Protein AF-A0A0P0EVQ6-F1 (afdb_monomer_lite)

Structure (mmCIF, N/CA/C/O backbone):
data_AF-A0A0P0EVQ6-F1
#
_entry.id   AF-A0A0P0EVQ6-F1
#
loop_
_atom_site.group_PDB
_atom_site.id
_atom_site.type_symbol
_atom_site.label_atom_id
_atom_site.label_alt_id
_atom_site.label_comp_id
_atom_site.label_asym_id
_atom_site.label_entity_id
_atom_site.label_seq_id
_atom_site.pdbx_PDB_ins_code
_atom_site.Cartn_x
_atom_site.Cartn_y
_atom_site.Cartn_z
_atom_site.occupancy
_atom_site.B_iso_or_equiv
_atom_site.auth_seq_id
_atom_site.auth_comp_id
_atom_site.auth_asym_id
_atom_site.auth_atom_id
_atom_site.pdbx_PDB_model_num
ATOM 1 N N . MET A 1 1 ? 13.769 9.951 -9.838 1.00 62.09 1 MET A N 1
ATOM 2 C CA . MET A 1 1 ? 12.570 9.197 -10.276 1.00 62.09 1 MET A CA 1
ATOM 3 C C . MET A 1 1 ? 11.984 8.370 -9.133 1.00 62.09 1 MET A C 1
ATOM 5 O O . MET A 1 1 ? 10.805 8.534 -8.866 1.00 62.09 1 MET A O 1
ATOM 9 N N . ILE A 1 2 ? 12.808 7.611 -8.394 1.00 65.62 2 ILE A N 1
ATOM 10 C CA . ILE A 1 2 ? 12.421 6.884 -7.163 1.00 65.62 2 ILE A CA 1
ATOM 11 C C . ILE A 1 2 ? 11.727 7.783 -6.128 1.00 65.62 2 ILE A C 1
ATOM 13 O O . ILE A 1 2 ? 10.673 7.409 -5.633 1.00 65.62 2 ILE A O 1
ATOM 17 N N . HIS A 1 3 ? 12.252 8.990 -5.871 1.00 70.38 3 HIS A N 1
ATOM 18 C CA . HIS A 1 3 ? 11.632 9.955 -4.948 1.00 70.38 3 HIS A CA 1
ATOM 19 C C . HIS A 1 3 ? 10.138 10.184 -5.244 1.00 70.38 3 HIS A C 1
ATOM 21 O O . HIS A 1 3 ? 9.315 10.022 -4.358 1.00 70.38 3 HIS A O 1
ATOM 27 N N . LYS A 1 4 ? 9.763 10.377 -6.519 1.00 80.50 4 LYS A N 1
ATOM 28 C CA . LYS A 1 4 ? 8.357 10.572 -6.920 1.00 80.50 4 LYS A CA 1
ATOM 29 C C . LYS A 1 4 ? 7.471 9.343 -6.678 1.00 80.50 4 LYS A C 1
ATOM 31 O O . LYS A 1 4 ? 6.264 9.490 -6.523 1.00 80.50 4 LYS A O 1
ATOM 36 N N . ILE A 1 5 ? 8.044 8.138 -6.709 1.00 82.06 5 ILE A N 1
ATOM 37 C CA . ILE A 1 5 ? 7.312 6.893 -6.436 1.00 82.06 5 ILE A CA 1
ATOM 38 C C . ILE A 1 5 ? 7.096 6.743 -4.927 1.00 82.06 5 ILE A C 1
ATOM 40 O O . ILE A 1 5 ? 5.988 6.403 -4.522 1.00 82.06 5 ILE A O 1
ATOM 44 N N . MET A 1 6 ? 8.107 7.060 -4.112 1.00 82.06 6 MET A N 1
ATOM 45 C CA . MET A 1 6 ? 7.985 7.065 -2.649 1.00 82.06 6 MET A CA 1
ATOM 46 C C . MET A 1 6 ? 6.958 8.103 -2.183 1.00 82.06 6 MET A C 1
ATOM 48 O O . MET A 1 6 ? 6.020 7.723 -1.498 1.00 82.06 6 MET A O 1
ATOM 52 N N . ASP A 1 7 ? 7.011 9.340 -2.696 1.00 86.50 7 ASP A N 1
ATOM 53 C CA . ASP A 1 7 ? 5.990 10.37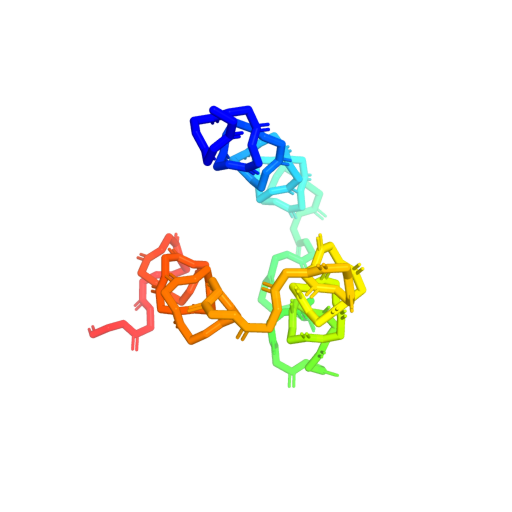6 -2.442 1.00 86.50 7 ASP A CA 1
ATOM 54 C C . ASP A 1 7 ? 4.566 9.891 -2.763 1.00 86.50 7 ASP A C 1
ATOM 56 O O . ASP A 1 7 ? 3.593 10.199 -2.072 1.00 86.50 7 ASP A O 1
ATOM 60 N N . LYS A 1 8 ? 4.413 9.137 -3.858 1.00 86.31 8 LYS A N 1
ATOM 61 C CA . LYS A 1 8 ? 3.113 8.604 -4.273 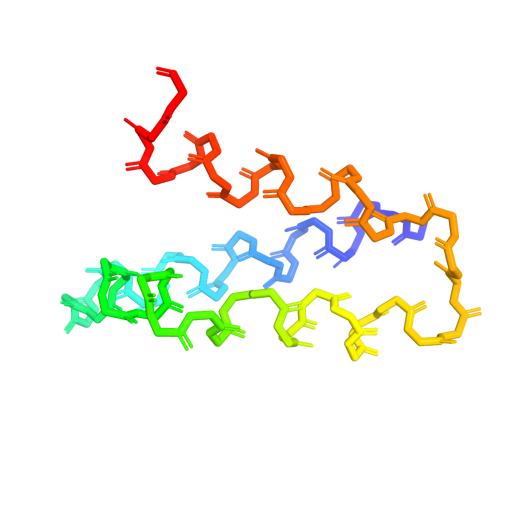1.00 86.31 8 LYS A CA 1
ATOM 62 C C . LYS A 1 8 ? 2.634 7.498 -3.334 1.00 86.31 8 LYS A C 1
ATOM 64 O O . LYS A 1 8 ? 1.435 7.399 -3.086 1.00 86.31 8 LYS A O 1
ATOM 69 N N . ILE A 1 9 ? 3.548 6.674 -2.830 1.00 86.50 9 ILE A N 1
ATOM 70 C CA . ILE A 1 9 ? 3.246 5.637 -1.843 1.00 86.50 9 ILE A CA 1
ATOM 71 C C . ILE A 1 9 ? 2.886 6.270 -0.499 1.00 86.50 9 ILE A C 1
ATOM 73 O O . ILE A 1 9 ? 1.857 5.898 0.053 1.00 86.50 9 ILE A O 1
ATOM 77 N N . ASP A 1 10 ? 3.636 7.271 -0.034 1.00 88.06 10 ASP A N 1
ATOM 78 C CA . ASP A 1 10 ? 3.329 8.040 1.181 1.00 88.06 10 ASP A CA 1
ATOM 79 C C . ASP A 1 10 ? 1.905 8.591 1.158 1.00 88.06 10 ASP A C 1
ATOM 81 O O . ASP A 1 10 ? 1.140 8.400 2.102 1.00 88.06 10 ASP A O 1
ATOM 85 N N . ARG A 1 11 ? 1.513 9.226 0.047 1.00 90.25 11 ARG A N 1
ATOM 86 C CA . ARG A 1 11 ? 0.158 9.772 -0.113 1.00 90.25 11 ARG A CA 1
ATOM 87 C C . ARG A 1 11 ? -0.918 8.696 -0.024 1.00 90.25 11 ARG A C 1
ATOM 89 O O . ARG A 1 11 ? -1.941 8.917 0.614 1.00 90.25 11 ARG A O 1
ATOM 96 N N . VAL A 1 12 ? -0.698 7.540 -0.652 1.00 89.81 12 VAL A N 1
ATOM 97 C CA . VAL A 1 12 ? -1.658 6.427 -0.607 1.00 89.81 12 VAL A CA 1
ATOM 98 C C . VAL A 1 12 ? -1.732 5.821 0.790 1.00 89.81 12 VAL A C 1
ATOM 100 O O . VAL A 1 12 ? -2.829 5.542 1.262 1.00 89.81 12 VAL A O 1
ATOM 103 N N . ILE A 1 13 ? -0.597 5.654 1.472 1.00 88.81 13 ILE A N 1
ATOM 104 C CA . ILE A 1 13 ? -0.555 5.168 2.854 1.00 88.81 13 ILE A CA 1
ATOM 105 C C . ILE A 1 13 ? -1.297 6.135 3.775 1.00 88.81 13 ILE A C 1
ATOM 107 O O . ILE A 1 13 ? -2.141 5.688 4.546 1.00 88.81 13 ILE A O 1
ATOM 111 N N . ALA A 1 14 ? -1.024 7.439 3.677 1.00 90.44 14 ALA A N 1
ATOM 112 C CA . ALA A 1 14 ? -1.703 8.466 4.462 1.00 90.44 14 ALA A CA 1
ATOM 113 C C . ALA A 1 14 ? -3.219 8.412 4.237 1.00 90.44 14 ALA A C 1
ATOM 115 O O . ALA A 1 14 ? -3.967 8.243 5.194 1.00 90.44 14 ALA A O 1
ATOM 116 N N . GLN A 1 15 ? -3.655 8.390 2.976 1.00 91.62 15 GLN A N 1
ATOM 117 C CA . GLN A 1 15 ? -5.069 8.284 2.624 1.00 91.62 15 GLN A CA 1
ATOM 118 C C . GLN A 1 15 ? -5.715 6.999 3.169 1.00 91.62 15 GLN A C 1
ATOM 120 O O . GLN A 1 15 ? -6.814 7.027 3.715 1.00 91.62 15 GLN A O 1
ATOM 125 N N . LYS A 1 16 ? -5.041 5.850 3.042 1.00 89.50 16 LYS A N 1
ATOM 126 C CA . LYS A 1 16 ? -5.551 4.567 3.549 1.00 89.50 16 LYS A CA 1
ATOM 127 C C . LYS A 1 16 ? -5.598 4.529 5.072 1.00 89.50 16 LYS A C 1
ATOM 129 O O . LYS A 1 16 ? -6.496 3.903 5.628 1.00 89.50 16 LYS A O 1
ATOM 134 N N . ARG A 1 17 ? -4.669 5.214 5.738 1.00 87.81 17 ARG A N 1
ATOM 135 C CA . ARG A 1 17 ? -4.648 5.377 7.192 1.00 87.81 17 ARG A CA 1
ATOM 136 C C . ARG A 1 17 ? -5.791 6.259 7.673 1.00 87.81 17 ARG A C 1
ATOM 138 O O . ARG A 1 17 ? -6.475 5.872 8.611 1.00 87.81 17 ARG A O 1
ATOM 145 N N . GLU A 1 18 ? -6.021 7.391 7.013 1.00 92.19 18 GLU A N 1
ATOM 146 C CA . GLU A 1 18 ? -7.149 8.289 7.297 1.00 92.19 18 GLU A CA 1
ATOM 147 C C . GLU A 1 18 ? -8.495 7.575 7.123 1.00 92.19 18 GLU A C 1
ATOM 149 O O . GLU A 1 18 ? -9.407 7.769 7.921 1.00 92.19 18 GLU A O 1
ATOM 154 N N . ASN A 1 19 ? -8.589 6.676 6.142 1.00 90.75 19 ASN A N 1
ATOM 155 C CA . ASN A 1 19 ? -9.783 5.866 5.908 1.00 90.75 19 ASN A CA 1
ATOM 156 C C . ASN A 1 19 ? -9.907 4.637 6.833 1.00 90.75 19 ASN A C 1
ATOM 158 O O . ASN A 1 19 ? -10.903 3.923 6.750 1.00 90.75 19 ASN A O 1
ATOM 162 N N . GLY A 1 20 ? -8.903 4.335 7.666 1.00 89.88 20 GLY A N 1
ATOM 163 C CA . GLY A 1 20 ? -8.872 3.116 8.490 1.00 89.88 20 GLY A CA 1
ATOM 164 C C . GLY A 1 20 ? -8.741 1.808 7.694 1.00 89.88 20 GLY A C 1
ATOM 165 O O . GLY A 1 20 ? -8.967 0.727 8.228 1.00 89.88 20 GLY A O 1
ATOM 166 N N . GLU A 1 21 ? -8.371 1.882 6.414 1.00 91.00 21 GLU A N 1
ATOM 167 C CA . GLU A 1 21 ? -8.251 0.735 5.504 1.00 91.00 21 GLU A CA 1
ATOM 168 C C . GLU A 1 21 ? -6.808 0.222 5.378 1.00 91.00 21 GLU A C 1
ATOM 170 O O . GLU A 1 21 ? -6.559 -0.728 4.634 1.00 91.00 21 GLU A O 1
ATOM 175 N N . LEU A 1 22 ? -5.842 0.863 6.046 1.00 87.00 22 LEU A N 1
ATOM 176 C CA . LEU A 1 22 ? -4.415 0.574 5.888 1.00 87.00 22 LEU A CA 1
ATOM 177 C C . LEU A 1 22 ? -4.078 -0.885 6.230 1.00 87.00 22 LEU A C 1
ATOM 179 O O . LEU A 1 22 ? -3.499 -1.583 5.399 1.00 87.00 22 LEU A O 1
ATOM 183 N N . ASP A 1 23 ? -4.496 -1.367 7.400 1.00 85.25 23 ASP A N 1
ATOM 184 C CA . ASP A 1 23 ? -4.263 -2.746 7.842 1.00 85.25 23 ASP A CA 1
ATOM 185 C C . ASP A 1 23 ? -4.873 -3.778 6.889 1.00 85.25 23 ASP A C 1
ATOM 187 O O . ASP A 1 23 ? -4.216 -4.742 6.490 1.00 85.25 23 ASP A O 1
ATOM 191 N N . ALA A 1 24 ? -6.112 -3.551 6.445 1.00 88.38 24 ALA A N 1
ATOM 192 C CA . ALA A 1 24 ? -6.774 -4.420 5.477 1.00 88.38 24 ALA A CA 1
ATOM 193 C C . ALA A 1 24 ? -6.066 -4.394 4.114 1.00 88.38 24 ALA A C 1
ATOM 195 O O . ALA A 1 24 ? -5.937 -5.423 3.452 1.00 88.38 24 ALA A O 1
ATOM 196 N N . TRP A 1 25 ? -5.585 -3.231 3.678 1.00 88.50 25 TRP A N 1
ATOM 197 C CA . TRP A 1 25 ? -4.867 -3.069 2.416 1.00 88.50 25 TRP A CA 1
ATOM 198 C C . TRP A 1 25 ? -3.517 -3.804 2.412 1.00 88.50 25 TRP A C 1
ATOM 200 O O . TRP A 1 25 ? -3.130 -4.389 1.393 1.00 88.50 25 TRP A O 1
ATOM 210 N N . LEU A 1 26 ? -2.830 -3.837 3.554 1.00 84.50 26 LEU A N 1
ATOM 211 C CA . LEU A 1 26 ? -1.583 -4.577 3.749 1.00 84.50 26 LEU A CA 1
ATOM 212 C C . LEU A 1 26 ? -1.829 -6.085 3.848 1.00 84.50 26 LEU A C 1
ATOM 214 O O . LEU A 1 26 ? -1.240 -6.856 3.090 1.00 84.50 26 LEU A O 1
ATOM 218 N N . SER A 1 27 ? -2.751 -6.490 4.724 1.00 84.44 27 SER A N 1
ATOM 219 C CA . SER A 1 27 ? -3.048 -7.895 5.024 1.00 84.44 27 SER A CA 1
ATOM 220 C C . SER A 1 27 ? -3.627 -8.647 3.821 1.00 84.44 27 SER A C 1
ATOM 222 O O . SER A 1 27 ? -3.238 -9.778 3.535 1.00 84.44 27 SER A O 1
ATOM 224 N N . ASN A 1 28 ? -4.470 -7.990 3.014 1.00 86.38 28 ASN A N 1
ATOM 225 C CA . ASN A 1 28 ? -5.036 -8.587 1.797 1.00 86.38 28 ASN A CA 1
ATOM 226 C C . ASN A 1 28 ? -4.052 -8.625 0.607 1.00 86.38 28 ASN A C 1
ATOM 228 O O . ASN A 1 28 ? -4.438 -8.977 -0.510 1.00 86.38 28 ASN A O 1
ATOM 232 N N . GLY A 1 29 ? -2.792 -8.211 0.794 1.00 84.25 29 GLY A N 1
ATOM 233 C CA . GLY A 1 29 ? -1.781 -8.182 -0.266 1.00 84.25 29 GLY A CA 1
ATOM 234 C C . GLY A 1 29 ? -2.046 -7.140 -1.362 1.00 84.25 29 GLY A C 1
ATOM 235 O O . GLY A 1 29 ? -1.397 -7.169 -2.412 1.00 84.25 29 GLY A O 1
ATOM 236 N N . MET A 1 30 ? -2.971 -6.199 -1.140 1.00 87.56 30 MET A N 1
ATOM 237 C CA . MET A 1 30 ? -3.250 -5.115 -2.087 1.00 87.56 30 MET A CA 1
ATOM 238 C C . MET A 1 30 ? -2.087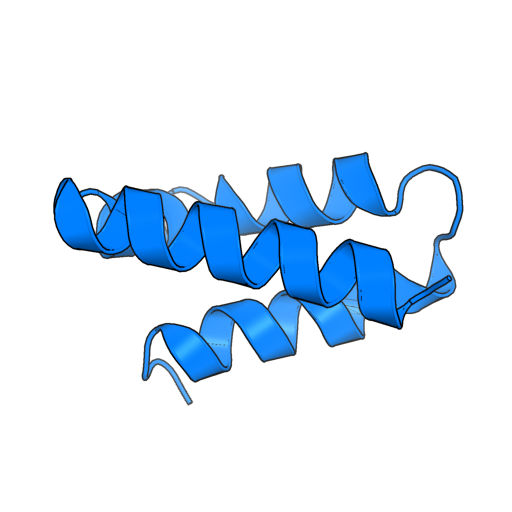 -4.124 -2.161 1.00 87.56 30 MET A C 1
ATOM 240 O O . MET A 1 30 ? -1.730 -3.691 -3.255 1.00 87.56 30 MET A O 1
ATOM 244 N N . ALA A 1 31 ? -1.425 -3.851 -1.035 1.00 85.69 31 ALA A N 1
ATOM 245 C CA . ALA A 1 31 ? -0.175 -3.095 -0.993 1.00 85.69 31 ALA A CA 1
ATOM 246 C C . ALA A 1 31 ? 0.922 -3.724 -1.868 1.00 85.69 31 ALA A C 1
ATOM 248 O O . ALA A 1 31 ? 1.623 -3.033 -2.614 1.00 85.69 31 ALA A O 1
ATOM 249 N N . ARG A 1 32 ? 1.023 -5.060 -1.836 1.00 86.75 32 ARG A N 1
ATOM 250 C CA . ARG A 1 32 ? 1.974 -5.830 -2.641 1.00 86.75 32 ARG A CA 1
ATOM 251 C C . ARG A 1 32 ? 1.685 -5.687 -4.132 1.00 86.75 32 ARG A C 1
ATOM 253 O O . ARG A 1 32 ? 2.598 -5.370 -4.890 1.00 86.75 32 ARG A O 1
ATOM 260 N N . ARG A 1 33 ? 0.425 -5.871 -4.546 1.00 87.69 33 ARG A N 1
ATOM 261 C CA . ARG A 1 33 ? -0.003 -5.681 -5.944 1.00 87.69 33 ARG A CA 1
ATOM 262 C C . ARG A 1 33 ? 0.235 -4.250 -6.420 1.00 87.69 33 ARG A C 1
ATOM 264 O O . ARG A 1 33 ? 0.820 -4.061 -7.478 1.00 87.69 33 ARG A O 1
ATOM 271 N N . TYR A 1 34 ? -0.107 -3.257 -5.601 1.00 87.19 34 TYR A N 1
ATOM 272 C CA . TYR A 1 34 ? 0.118 -1.847 -5.917 1.00 87.19 34 TYR A CA 1
ATOM 273 C C . TYR A 1 34 ? 1.603 -1.536 -6.161 1.00 87.19 34 TYR A C 1
ATOM 275 O O . TYR A 1 34 ? 1.957 -0.895 -7.152 1.00 87.19 34 TYR A O 1
ATOM 283 N N . CYS A 1 35 ? 2.498 -2.051 -5.310 1.00 85.56 35 CYS A N 1
ATOM 284 C CA . CYS A 1 35 ? 3.941 -1.902 -5.506 1.00 85.56 35 CYS A CA 1
ATOM 285 C C . CYS A 1 35 ? 4.445 -2.637 -6.758 1.00 85.56 35 CYS A C 1
ATOM 287 O O . CYS A 1 35 ? 5.324 -2.117 -7.446 1.00 85.56 35 CYS A O 1
ATOM 289 N N . GLN A 1 36 ? 3.905 -3.820 -7.077 1.00 85.25 36 GLN A N 1
ATOM 290 C CA . GLN A 1 36 ? 4.238 -4.554 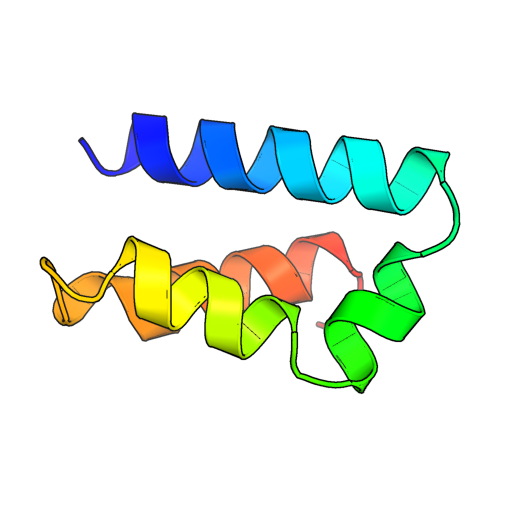-8.308 1.00 85.25 36 GLN A CA 1
ATOM 291 C C . GLN A 1 36 ? 3.816 -3.790 -9.562 1.00 85.25 36 GLN A C 1
ATOM 293 O O . GLN A 1 36 ? 4.604 -3.689 -10.494 1.00 85.25 36 GLN A O 1
ATOM 298 N N . GLU A 1 37 ? 2.617 -3.212 -9.579 1.00 85.94 37 GLU A N 1
ATOM 299 C CA . GLU A 1 37 ? 2.120 -2.419 -10.708 1.00 85.94 37 GLU A CA 1
ATOM 300 C C . GLU A 1 37 ? 2.928 -1.131 -10.897 1.00 85.94 37 GLU A C 1
ATOM 302 O O . GLU A 1 37 ? 3.346 -0.814 -12.010 1.00 85.94 37 GLU A O 1
ATOM 307 N N . LEU A 1 38 ? 3.242 -0.427 -9.803 1.00 80.94 38 LEU A N 1
ATOM 308 C CA . LEU A 1 38 ? 4.093 0.771 -9.826 1.00 80.94 38 LEU A CA 1
ATOM 309 C C . LEU A 1 38 ? 5.499 0.503 -10.368 1.00 80.94 38 LEU A C 1
ATOM 311 O O . LEU A 1 38 ? 6.120 1.390 -10.953 1.00 80.94 38 LEU A O 1
ATOM 315 N N . THR A 1 39 ? 6.007 -0.707 -10.154 1.00 77.31 39 THR A N 1
ATOM 316 C CA . THR A 1 39 ? 7.355 -1.122 -10.557 1.00 77.31 39 THR A CA 1
ATOM 317 C C . THR A 1 39 ? 7.349 -2.077 -11.741 1.00 77.31 39 THR A C 1
ATOM 319 O O . THR A 1 39 ? 8.408 -2.585 -12.106 1.00 77.31 39 THR A O 1
ATOM 322 N N . ALA A 1 40 ? 6.203 -2.279 -12.401 1.00 73.12 40 ALA A N 1
ATOM 323 C CA . ALA A 1 40 ? 6.087 -3.161 -13.560 1.00 73.12 40 ALA A CA 1
ATOM 324 C C . ALA A 1 40 ? 7.065 -2.755 -14.677 1.00 73.12 40 ALA A C 1
ATOM 326 O O . ALA A 1 40 ? 7.653 -3.611 -15.334 1.00 73.12 40 ALA A O 1
ATOM 327 N N . SER A 1 41 ? 7.327 -1.451 -14.812 1.00 67.06 41 SER A N 1
ATOM 328 C CA . SER A 1 41 ? 8.329 -0.901 -15.733 1.00 67.06 41 SER A CA 1
ATOM 329 C C . SER A 1 41 ? 9.764 -0.900 -15.181 1.00 67.06 41 SER A C 1
ATOM 331 O O . SER A 1 41 ? 10.706 -0.681 -15.935 1.00 67.06 41 SER A O 1
ATOM 333 N N . GLN A 1 42 ? 9.961 -1.102 -13.874 1.00 64.75 42 GLN A N 1
ATOM 334 C CA . GLN A 1 42 ? 11.255 -1.017 -13.183 1.00 64.75 42 GLN A CA 1
ATOM 335 C C . GLN A 1 42 ? 11.362 -2.077 -12.069 1.00 64.75 42 GLN A C 1
ATOM 337 O O . GLN A 1 42 ? 11.284 -1.769 -10.878 1.00 64.75 42 GLN A O 1
ATOM 342 N N . ARG A 1 43 ? 11.584 -3.340 -12.473 1.00 62.59 43 ARG A N 1
ATOM 343 C CA . ARG A 1 43 ? 11.652 -4.541 -11.605 1.00 62.59 43 ARG A CA 1
ATOM 344 C C . ARG A 1 43 ? 12.560 -4.415 -10.374 1.00 62.59 43 ARG A C 1
ATOM 346 O O . ARG A 1 43 ? 12.348 -5.122 -9.395 1.00 62.59 43 ARG A O 1
ATOM 353 N N . HIS A 1 44 ? 13.561 -3.541 -10.408 1.00 70.56 44 HIS A N 1
ATOM 354 C CA . HIS A 1 44 ? 14.556 -3.418 -9.340 1.00 70.56 44 HIS A CA 1
ATOM 355 C C . HIS A 1 44 ? 14.024 -2.768 -8.056 1.00 70.56 44 HIS A C 1
ATOM 357 O O . HIS A 1 44 ? 14.584 -3.003 -6.990 1.00 70.56 44 HIS A O 1
ATOM 363 N N . TYR A 1 45 ? 12.947 -1.980 -8.128 1.00 73.50 45 TYR A N 1
ATOM 364 C CA . TYR A 1 45 ? 12.468 -1.218 -6.968 1.00 73.50 45 TYR A CA 1
ATOM 365 C C . TYR A 1 45 ? 11.401 -1.942 -6.146 1.00 73.50 45 TYR A C 1
ATOM 367 O O . TYR A 1 45 ? 11.141 -1.542 -5.015 1.00 73.50 45 TYR A O 1
ATOM 375 N N . TYR A 1 46 ? 10.819 -3.027 -6.666 1.00 79.00 46 TYR A N 1
ATOM 376 C CA . TYR A 1 46 ? 9.719 -3.737 -6.011 1.00 79.00 46 TYR A CA 1
ATOM 377 C C . TYR A 1 46 ? 10.013 -4.146 -4.549 1.00 79.00 46 TYR A C 1
ATOM 379 O O . TYR A 1 46 ? 9.203 -3.807 -3.683 1.00 79.00 46 TYR A O 1
ATOM 387 N N . PRO A 1 47 ? 11.150 -4.801 -4.223 1.00 81.81 47 PRO A N 1
ATOM 388 C CA . PRO A 1 47 ? 11.418 -5.229 -2.848 1.00 81.81 47 PRO A CA 1
ATOM 389 C C . PRO A 1 47 ? 11.587 -4.046 -1.886 1.00 81.81 47 PRO A C 1
ATOM 391 O O . PRO A 1 47 ? 11.093 -4.085 -0.765 1.00 81.81 47 PRO A O 1
ATOM 394 N N . ALA A 1 48 ? 12.245 -2.974 -2.336 1.00 83.62 48 ALA A N 1
ATOM 395 C CA . ALA A 1 48 ? 12.488 -1.785 -1.522 1.00 83.62 48 ALA A CA 1
ATOM 396 C C . ALA A 1 48 ? 11.192 -1.021 -1.207 1.00 83.62 48 ALA A C 1
ATOM 398 O O . ALA A 1 48 ? 11.018 -0.539 -0.091 1.00 83.62 48 ALA A O 1
ATOM 399 N N . LEU A 1 49 ? 10.268 -0.940 -2.170 1.00 83.88 49 LEU A N 1
ATOM 400 C CA . LEU A 1 49 ? 8.972 -0.293 -1.960 1.00 83.88 49 LEU A CA 1
ATOM 401 C C . LEU A 1 49 ? 8.073 -1.100 -1.025 1.00 83.88 49 LEU A C 1
ATOM 403 O O . LEU A 1 49 ? 7.385 -0.509 -0.201 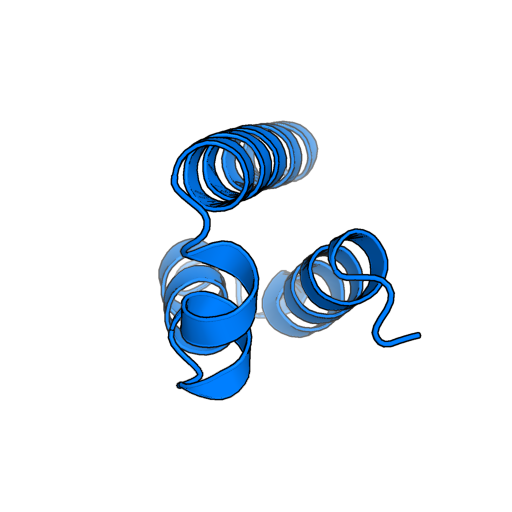1.00 83.88 49 LEU A O 1
ATOM 407 N N . LEU A 1 50 ? 8.104 -2.432 -1.116 1.00 85.19 50 LEU A N 1
ATOM 408 C CA . LEU A 1 50 ? 7.342 -3.283 -0.206 1.00 85.19 50 LEU A CA 1
ATOM 409 C C . LEU A 1 50 ? 7.817 -3.109 1.243 1.00 85.19 50 LEU A C 1
ATOM 411 O O . LEU A 1 50 ? 7.000 -2.825 2.112 1.00 85.19 50 LEU A O 1
ATOM 415 N N . LEU A 1 51 ? 9.133 -3.167 1.474 1.00 85.56 51 LEU A N 1
ATOM 416 C CA . LEU A 1 51 ? 9.725 -2.938 2.798 1.00 85.56 51 LEU A CA 1
ATOM 417 C C . LEU A 1 51 ? 9.385 -1.550 3.351 1.00 85.56 51 LEU A C 1
ATOM 419 O O . LEU A 1 51 ? 9.118 -1.387 4.539 1.00 85.56 51 LEU A O 1
ATOM 423 N N . TYR A 1 52 ? 9.389 -0.535 2.488 1.00 85.69 52 TYR A N 1
ATOM 424 C CA . TYR A 1 52 ? 9.014 0.821 2.867 1.00 85.69 52 TYR A CA 1
ATOM 425 C C . TYR A 1 52 ? 7.553 0.905 3.338 1.00 85.69 52 TYR A C 1
ATOM 427 O O . TYR A 1 52 ? 7.268 1.496 4.380 1.00 85.69 52 TYR A O 1
ATOM 435 N N . VAL A 1 53 ? 6.642 0.261 2.607 1.00 84.81 53 VAL A N 1
ATOM 436 C CA . VAL A 1 53 ? 5.220 0.190 2.959 1.00 84.81 53 VAL A CA 1
ATOM 437 C C . VAL A 1 53 ? 5.007 -0.562 4.280 1.00 84.81 53 VAL A C 1
ATOM 439 O O . VAL A 1 53 ? 4.289 -0.070 5.149 1.00 84.81 53 VAL A O 1
ATOM 442 N N . GLU A 1 54 ? 5.666 -1.707 4.470 1.00 83.69 54 GLU A N 1
ATOM 443 C CA . GLU A 1 54 ? 5.591 -2.501 5.709 1.00 83.69 54 GLU A CA 1
ATOM 444 C C . GLU A 1 54 ? 6.133 -1.733 6.925 1.00 83.69 54 GLU A C 1
ATOM 446 O O . GLU A 1 54 ? 5.550 -1.777 8.011 1.00 83.69 54 GLU A O 1
ATOM 451 N N . ARG A 1 55 ? 7.198 -0.942 6.740 1.00 83.81 55 ARG A N 1
ATOM 452 C CA . ARG A 1 55 ? 7.754 -0.082 7.794 1.00 83.81 55 ARG A CA 1
ATOM 453 C C . ARG A 1 55 ? 6.783 1.017 8.224 1.00 83.81 55 ARG A C 1
ATOM 455 O O . ARG A 1 55 ? 6.675 1.300 9.414 1.00 83.81 55 ARG A O 1
ATOM 462 N N . HIS A 1 56 ? 6.064 1.624 7.281 1.00 79.50 56 HIS A N 1
ATOM 463 C CA . HIS A 1 56 ? 5.047 2.638 7.584 1.00 79.50 56 HIS A CA 1
ATOM 464 C C . HIS A 1 56 ? 3.829 2.071 8.321 1.00 79.50 56 HIS A C 1
ATOM 466 O O . HIS A 1 56 ? 3.149 2.799 9.045 1.00 79.50 56 HIS A O 1
ATOM 472 N N . ALA A 1 57 ? 3.570 0.777 8.157 1.00 70.88 57 ALA A N 1
ATOM 473 C CA . ALA A 1 57 ? 2.522 0.068 8.872 1.00 70.88 57 ALA A CA 1
ATOM 474 C C . ALA A 1 57 ? 2.890 -0.295 10.318 1.00 70.88 57 ALA A C 1
ATOM 476 O O . ALA A 1 57 ? 2.012 -0.663 11.090 1.00 70.88 57 ALA A O 1
ATOM 477 N N . GLY A 1 58 ? 4.172 -0.210 10.690 1.00 67.62 58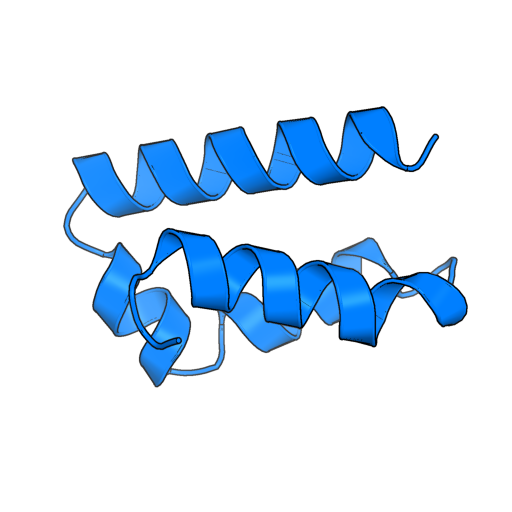 GLY A N 1
ATOM 478 C CA . GLY A 1 58 ? 4.649 -0.692 11.987 1.00 67.62 58 GLY A CA 1
ATOM 479 C C . GLY A 1 58 ? 4.709 -2.220 12.093 1.00 67.62 58 GLY A C 1
ATOM 480 O O . GLY A 1 58 ? 4.651 -2.742 13.199 1.00 67.62 58 GLY A O 1
ATOM 481 N N . ILE A 1 59 ? 4.824 -2.932 10.964 1.00 62.56 59 ILE A N 1
ATOM 482 C CA . ILE A 1 59 ? 4.925 -4.408 10.901 1.00 62.56 59 ILE A CA 1
ATOM 483 C C . ILE A 1 59 ? 6.405 -4.875 10.962 1.00 62.56 59 ILE A C 1
ATOM 485 O O . ILE A 1 59 ? 6.709 -6.048 10.769 1.00 62.56 59 ILE A O 1
ATOM 489 N N . GLY A 1 60 ? 7.342 -3.953 11.219 1.00 50.44 60 GLY A N 1
ATOM 490 C CA . GLY A 1 60 ? 8.791 -4.207 11.254 1.00 50.44 60 GLY A CA 1
ATOM 491 C C . GLY A 1 60 ? 9.328 -4.652 12.605 1.00 50.44 60 GLY A C 1
ATOM 492 O O . GLY A 1 60 ? 8.822 -4.150 13.631 1.00 50.44 60 GLY A O 1
#

Secondary structure (DSSP, 8-state):
-HHHHHHHHHHHHHHHHHTT-HHHHHHTTHHHHHHHHHTTT-TTSHHHHHHHHHHHTT--

Radius of gyration: 10.8 Å; chains: 1; bounding box: 24×19×28 Å

Foldseek 3Di:
DVVVVVVVLVVVCVVCVVVVNLVVCVVVCVQLVVLCVSCVVPVPCSVVSNVVSCVSVVVD

Sequence (60 aa):
MIHKIMDKIDRVIAQKRENGELDAWLSNGMARRYCQELTASQRHYYPALLLYVERHAGIG

pLDDT: mean 81.67, std 9.08, range [50.44, 92.19]

Organism: Azospirillum brasilense (NCBI:txid192)